Protein AF-A0A7K1W927-F1 (afdb_monomer)

Radius of gyration: 12.42 Å; Cα contacts (8 Å, |Δi|>4): 103; chains: 1; bounding box: 25×21×38 Å

Solvent-accessible surface area (backbone atoms only — not comparable to full-atom values): 3867 Å² total; per-residue (Å²): 131,87,80,82,75,81,44,62,73,34,74,44,44,32,40,29,48,31,99,72,79,77,67,48,74,33,43,34,36,24,59,82,77,44,80,45,42,36,32,78,92,77,74,40,74,72,73,82,46,92,67,52,80,40,75,47,79,51,84,83,134

Foldseek 3Di:
DDDDDLAAFDWWKKWFDFPDDDIDIWIWGQHRNDIWTADPVVRDTDPPPPRGPDMDTDDDD

Mean predicted aligned error: 7.15 Å

Secondary structure (DSSP, 8-state):
-------TT-EEEEEEE-SSS--EEEEEEEETTEEEEEETTTTEE----TT--EEEEEPP-

Sequence (61 aa):
MPTLRWGPGARVIVGAWPQKGISHYFNVANNDGEVVFLDFQSGKANPAANRYRNYYLMRTN

pLDDT: mean 74.47, std 12.88, range [45.19, 88.06]

Nearest PDB structures (foldseek):
  6vgu-assembly1_A  TM=5.574E-01  e=1.430E+00  Mus musculus
  4ckg-assembly1_A  TM=4.943E-01  e=1.430E+00  Homo sapiens
  9gwt-assembly1_P  TM=3.839E-01  e=9.775E+00  Homo sapiens

Structure (mmCIF, N/CA/C/O backbone):
data_AF-A0A7K1W927-F1
#
_entry.id   AF-A0A7K1W927-F1
#
loop_
_atom_site.group_PDB
_atom_site.id
_atom_site.type_symbol
_atom_site.label_atom_id
_atom_site.label_alt_id
_atom_site.label_comp_id
_atom_site.label_asym_id
_atom_site.label_entity_id
_atom_site.label_seq_id
_atom_site.pdbx_PDB_ins_code
_atom_site.Cartn_x
_atom_site.Cartn_y
_atom_site.Cartn_z
_atom_site.occupancy
_atom_site.B_iso_or_equiv
_atom_site.auth_seq_id
_atom_site.auth_comp_id
_atom_site.auth_asym_id
_atom_site.auth_atom_id
_atom_site.pdbx_PDB_model_num
ATOM 1 N N . MET A 1 1 ? -7.557 7.083 -26.581 1.00 45.19 1 MET A N 1
ATOM 2 C CA . MET A 1 1 ? -7.139 7.268 -25.172 1.00 45.19 1 MET A CA 1
ATOM 3 C C . MET A 1 1 ? -6.053 6.245 -24.878 1.00 45.19 1 MET A C 1
ATOM 5 O O . MET A 1 1 ? -6.267 5.099 -25.256 1.00 45.19 1 MET A O 1
ATOM 9 N N . PRO A 1 2 ? -4.890 6.603 -24.309 1.00 53.91 2 PRO A N 1
ATOM 10 C CA . PRO A 1 2 ? -3.852 5.613 -24.046 1.00 53.91 2 PRO A CA 1
ATOM 11 C C . PRO A 1 2 ? -4.324 4.662 -22.940 1.00 53.91 2 PRO A C 1
ATOM 13 O O . PRO A 1 2 ? -4.745 5.097 -21.868 1.00 53.91 2 PRO A O 1
ATOM 16 N N . THR A 1 3 ? -4.290 3.363 -23.217 1.00 54.03 3 THR A N 1
ATOM 17 C CA . THR A 1 3 ? -4.616 2.300 -22.265 1.00 54.03 3 THR A CA 1
ATOM 18 C C . THR A 1 3 ? -3.583 2.315 -21.137 1.00 54.03 3 THR A C 1
ATOM 20 O O . THR A 1 3 ? -2.399 2.069 -21.371 1.00 54.03 3 THR A O 1
ATOM 23 N N . LEU A 1 4 ? -4.014 2.632 -19.915 1.00 59.84 4 LEU A N 1
ATOM 24 C CA . LEU A 1 4 ? -3.176 2.573 -18.715 1.00 59.84 4 LEU A CA 1
ATOM 25 C C . LEU A 1 4 ? -2.745 1.124 -18.466 1.00 59.84 4 LEU A C 1
ATOM 27 O O . LEU A 1 4 ? -3.580 0.261 -18.196 1.00 59.84 4 LEU A O 1
ATOM 31 N N . ARG A 1 5 ? -1.441 0.851 -18.557 1.00 70.62 5 ARG A N 1
ATOM 32 C CA . ARG A 1 5 ? -0.883 -0.457 -18.207 1.00 70.62 5 ARG A CA 1
ATOM 33 C C . ARG A 1 5 ? -0.579 -0.468 -16.713 1.00 70.62 5 ARG A C 1
ATOM 35 O O . ARG A 1 5 ? 0.456 0.025 -16.287 1.00 70.62 5 ARG A O 1
ATOM 42 N N . TRP A 1 6 ? -1.473 -1.062 -15.930 1.00 74.06 6 TRP A N 1
ATOM 43 C CA . TRP A 1 6 ? -1.299 -1.341 -14.496 1.00 74.06 6 TRP A CA 1
ATOM 44 C C . TRP A 1 6 ? -0.313 -2.487 -14.231 1.00 74.06 6 TRP A C 1
ATOM 46 O O . TRP A 1 6 ? -0.490 -3.258 -13.293 1.00 74.06 6 TRP A O 1
ATOM 56 N N . GLY A 1 7 ? 0.675 -2.647 -15.110 1.00 81.56 7 GLY A N 1
ATOM 57 C CA . GLY A 1 7 ? 1.638 -3.733 -15.060 1.00 81.56 7 GLY A CA 1
ATOM 58 C C . GLY A 1 7 ? 2.675 -3.547 -13.952 1.00 81.56 7 GLY A C 1
ATOM 59 O O . GLY A 1 7 ? 2.588 -2.600 -13.162 1.00 81.56 7 GLY A O 1
ATOM 60 N N . PRO A 1 8 ? 3.671 -4.440 -13.914 1.00 86.75 8 PRO A N 1
ATOM 61 C CA . PRO A 1 8 ? 4.784 -4.351 -12.980 1.00 86.75 8 PRO A CA 1
ATOM 62 C C . PRO A 1 8 ? 5.404 -2.946 -12.933 1.00 86.75 8 PRO A C 1
ATOM 64 O O . PRO A 1 8 ? 5.601 -2.302 -13.965 1.00 86.75 8 PRO A O 1
ATOM 67 N N . GLY A 1 9 ? 5.672 -2.450 -11.725 1.00 84.56 9 GLY A N 1
ATOM 68 C CA . GLY A 1 9 ? 6.233 -1.122 -11.464 1.00 84.56 9 GLY A CA 1
ATOM 69 C C . GLY A 1 9 ? 5.211 0.018 -11.343 1.00 84.56 9 GLY A C 1
ATOM 70 O O . GLY A 1 9 ? 5.588 1.139 -10.980 1.00 84.56 9 GLY A O 1
ATOM 71 N N . ALA A 1 10 ? 3.922 -0.233 -11.605 1.00 88.00 10 ALA A N 1
ATOM 72 C CA . ALA A 1 10 ? 2.868 0.756 -11.380 1.00 88.00 10 ALA A CA 1
ATOM 73 C C . ALA A 1 10 ? 2.752 1.123 -9.888 1.00 88.00 10 ALA A C 1
ATOM 75 O O . ALA A 1 10 ? 2.868 0.263 -9.013 1.00 88.00 10 ALA A O 1
ATOM 76 N N . ARG A 1 11 ? 2.512 2.409 -9.598 1.00 87.94 11 ARG A N 1
ATOM 77 C CA . ARG A 1 11 ? 2.443 2.967 -8.237 1.00 87.94 11 ARG A CA 1
ATOM 78 C C . ARG A 1 11 ? 1.225 3.867 -8.087 1.00 87.94 11 ARG A C 1
ATOM 80 O O . ARG A 1 11 ? 0.936 4.654 -8.986 1.00 87.94 11 ARG A O 1
ATOM 87 N N . VAL A 1 12 ? 0.531 3.754 -6.958 1.00 85.94 12 VAL A N 1
ATOM 88 C CA . VAL A 1 12 ? -0.680 4.533 -6.658 1.00 85.94 12 VAL A CA 1
ATOM 89 C C . VAL A 1 12 ? -0.771 4.889 -5.178 1.00 85.94 12 VAL A C 1
ATOM 91 O O . VAL A 1 12 ? -0.087 4.301 -4.338 1.00 85.94 12 VAL A O 1
ATOM 94 N N . ILE A 1 13 ? -1.671 5.821 -4.863 1.00 86.44 13 ILE A N 1
ATOM 95 C CA . ILE A 1 13 ? -2.159 6.047 -3.502 1.00 86.44 13 ILE A CA 1
ATOM 96 C C . ILE A 1 13 ? -3.598 5.542 -3.426 1.00 86.44 13 ILE A C 1
ATOM 98 O O . ILE A 1 13 ? -4.430 5.842 -4.288 1.00 86.44 13 ILE A O 1
ATOM 102 N N . VAL A 1 14 ? -3.886 4.771 -2.383 1.00 87.06 14 VAL A N 1
ATOM 103 C CA . VAL A 1 14 ? -5.207 4.206 -2.120 1.00 87.06 14 VAL A CA 1
ATOM 104 C C . VAL A 1 14 ? -5.722 4.734 -0.798 1.00 87.06 14 VAL A C 1
ATOM 106 O O . VAL A 1 14 ? -5.064 4.569 0.224 1.00 87.06 14 VAL A O 1
ATOM 109 N N . GLY A 1 15 ? -6.911 5.325 -0.801 1.00 86.25 15 GLY A N 1
ATOM 110 C CA . GLY A 1 15 ? -7.659 5.530 0.431 1.00 86.25 15 GLY A CA 1
ATOM 111 C C . GLY A 1 15 ? -8.451 4.273 0.794 1.00 86.25 15 GLY A C 1
ATOM 112 O O . GLY A 1 15 ? -8.901 3.532 -0.083 1.00 86.25 15 GLY A O 1
ATOM 113 N N . ALA A 1 16 ? -8.645 4.033 2.081 1.00 85.31 16 ALA A N 1
ATOM 114 C CA . ALA A 1 16 ? -9.362 2.892 2.616 1.00 85.31 16 ALA A CA 1
ATOM 115 C C . ALA A 1 16 ? -10.395 3.338 3.656 1.00 85.31 16 ALA A C 1
ATOM 117 O O . ALA A 1 16 ? -10.056 3.995 4.643 1.00 85.31 16 ALA A O 1
ATOM 118 N N . TRP A 1 17 ? -11.656 2.941 3.460 1.00 83.88 17 TRP A N 1
ATOM 119 C CA . TRP A 1 17 ? -12.782 3.347 4.306 1.00 83.88 17 TRP A CA 1
ATOM 120 C C . TRP A 1 17 ? -13.437 2.124 4.943 1.00 83.88 17 TRP A C 1
ATOM 122 O O . TRP A 1 17 ? -14.193 1.399 4.283 1.00 83.88 17 TRP A O 1
ATOM 132 N N . PRO A 1 18 ? -13.160 1.855 6.227 1.00 81.38 18 PRO A N 1
ATOM 133 C CA . PRO A 1 18 ? -13.842 0.785 6.931 1.00 81.38 18 PRO A CA 1
ATOM 134 C C . PRO A 1 18 ? -15.304 1.175 7.200 1.00 81.38 18 PRO A C 1
ATOM 136 O O . PRO A 1 18 ? -15.623 2.350 7.357 1.00 81.38 18 PRO A O 1
ATOM 139 N N . GLN A 1 19 ? -16.195 0.188 7.344 1.00 81.31 19 GLN A N 1
ATOM 140 C CA . GLN A 1 19 ? -17.578 0.438 7.792 1.00 81.31 19 GLN A CA 1
ATOM 141 C C . GLN A 1 19 ? -17.642 0.975 9.235 1.00 81.31 19 GLN A C 1
ATOM 143 O O . GLN A 1 19 ? -18.614 1.619 9.618 1.00 81.31 19 GLN A O 1
ATOM 148 N N . LYS A 1 20 ? -16.607 0.712 10.046 1.00 79.12 20 LYS A N 1
ATOM 149 C CA . LYS A 1 20 ? -16.457 1.225 11.412 1.00 79.12 20 LYS A CA 1
ATOM 150 C C . LYS A 1 20 ? -14.984 1.514 11.715 1.00 79.12 20 LYS A C 1
ATOM 152 O O . LYS A 1 20 ? -14.126 0.646 11.537 1.00 79.12 20 LYS A O 1
ATOM 157 N N . GLY A 1 21 ? -14.689 2.704 12.240 1.00 79.19 21 GLY A N 1
ATOM 158 C CA . GLY A 1 21 ? -13.337 3.126 12.623 1.00 79.19 21 GLY A CA 1
ATOM 159 C C . GLY A 1 21 ? -12.785 4.279 11.787 1.00 79.19 21 GLY A C 1
ATOM 160 O O . GLY A 1 21 ? -13.547 5.050 11.218 1.00 79.19 21 GLY A O 1
ATOM 161 N N . ILE A 1 22 ? -11.455 4.393 11.753 1.00 82.69 22 ILE A N 1
ATOM 162 C CA . ILE A 1 22 ? -10.724 5.497 11.118 1.00 82.69 22 ILE A CA 1
ATOM 163 C C . ILE A 1 22 ? -10.330 5.092 9.692 1.00 82.69 22 ILE A C 1
ATOM 165 O O . ILE A 1 22 ? -9.879 3.967 9.478 1.00 82.69 22 ILE A O 1
ATOM 169 N N . SER A 1 23 ? -10.528 5.993 8.728 1.00 85.31 23 SER A N 1
ATOM 170 C CA . SER A 1 23 ? -10.063 5.842 7.344 1.00 85.31 23 SER A CA 1
ATOM 171 C C . SER A 1 23 ? -8.547 5.949 7.251 1.00 85.31 23 SER A C 1
ATOM 173 O O . SER A 1 23 ? -7.942 6.683 8.030 1.00 85.31 23 SER A O 1
ATOM 175 N N . HIS A 1 24 ? -7.941 5.299 6.262 1.00 86.31 24 HIS A N 1
ATOM 176 C CA . HIS A 1 24 ? -6.488 5.326 6.103 1.00 86.31 24 HIS A CA 1
ATOM 177 C C . HIS A 1 24 ? -6.051 5.494 4.648 1.00 86.31 24 HIS A C 1
ATOM 179 O O . HIS A 1 24 ? -6.826 5.198 3.743 1.00 86.31 24 HIS A O 1
ATOM 185 N N . TYR A 1 25 ? -4.824 5.958 4.424 1.00 86.62 25 TYR A N 1
ATOM 186 C CA . TYR A 1 25 ? -4.205 6.037 3.102 1.00 86.62 25 TYR A CA 1
ATOM 187 C C . T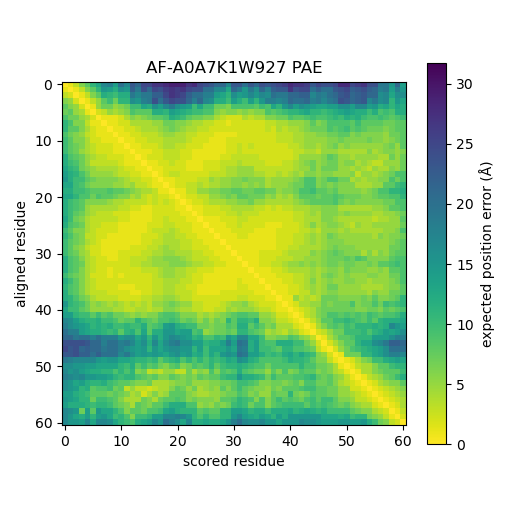YR A 1 25 ? -2.964 5.151 3.034 1.00 86.62 25 TYR A C 1
ATOM 189 O O . TYR A 1 25 ? -2.150 5.128 3.953 1.00 86.62 25 TYR A O 1
ATOM 197 N N . PHE A 1 26 ? -2.806 4.460 1.908 1.00 86.44 26 PHE A N 1
ATOM 198 C CA . PHE A 1 26 ? -1.686 3.569 1.634 1.00 86.44 26 PHE A CA 1
ATOM 199 C C . PHE A 1 26 ? -0.988 3.957 0.338 1.00 86.44 26 PHE A C 1
ATOM 201 O O . PHE A 1 26 ? -1.636 4.289 -0.657 1.00 86.44 26 PHE A O 1
ATOM 208 N N . ASN A 1 27 ? 0.334 3.821 0.323 1.00 87.62 27 ASN A N 1
ATOM 209 C CA . ASN A 1 27 ? 1.076 3.702 -0.924 1.00 87.62 27 ASN A CA 1
ATOM 210 C C . ASN A 1 27 ? 0.959 2.259 -1.410 1.00 87.62 27 ASN A C 1
ATOM 212 O O . ASN A 1 27 ? 1.076 1.326 -0.619 1.00 87.62 27 ASN A O 1
ATOM 216 N N . VAL A 1 28 ? 0.733 2.066 -2.704 1.00 86.06 28 VAL A N 1
ATOM 217 C CA . VAL A 1 28 ? 0.571 0.731 -3.281 1.00 86.06 28 VAL A CA 1
ATOM 218 C C . VAL A 1 28 ? 1.436 0.599 -4.522 1.00 86.06 28 VAL A C 1
ATOM 220 O O . VAL A 1 28 ? 1.500 1.518 -5.343 1.00 86.06 28 VAL A O 1
ATOM 223 N N . ALA A 1 29 ? 2.102 -0.544 -4.648 1.00 87.19 29 ALA A N 1
ATOM 224 C CA . ALA A 1 29 ? 2.927 -0.885 -5.796 1.00 87.19 29 ALA A CA 1
ATOM 225 C C . ALA A 1 29 ? 2.487 -2.221 -6.398 1.00 87.19 29 ALA A C 1
ATOM 227 O O . ALA A 1 29 ? 2.135 -3.147 -5.670 1.00 87.19 29 ALA A O 1
ATOM 228 N N . ASN A 1 30 ? 2.538 -2.314 -7.725 1.00 87.31 30 ASN A N 1
ATOM 229 C CA . ASN A 1 30 ? 2.528 -3.591 -8.425 1.00 87.31 30 ASN A CA 1
ATOM 230 C C . ASN A 1 30 ? 3.979 -4.090 -8.542 1.00 87.31 30 ASN A C 1
ATOM 232 O O . ASN A 1 30 ? 4.763 -3.531 -9.310 1.00 87.31 30 ASN A O 1
ATOM 236 N N . ASN A 1 31 ? 4.330 -5.112 -7.769 1.00 85.38 31 ASN A N 1
ATOM 237 C CA . ASN A 1 31 ? 5.611 -5.804 -7.799 1.00 85.38 31 ASN A CA 1
ATOM 238 C C . ASN A 1 31 ? 5.463 -7.103 -8.603 1.00 85.38 31 ASN A C 1
ATOM 240 O O . ASN A 1 31 ? 5.040 -8.119 -8.064 1.00 85.38 31 ASN A O 1
ATOM 244 N N . ASP A 1 32 ? 5.743 -7.054 -9.907 1.00 88.06 32 ASP A N 1
ATOM 245 C CA . ASP A 1 32 ? 5.683 -8.222 -10.802 1.00 88.06 32 ASP A CA 1
ATOM 246 C C . ASP A 1 32 ? 4.359 -9.017 -10.769 1.00 88.06 32 ASP A C 1
ATOM 248 O O . ASP A 1 32 ? 4.325 -10.232 -10.939 1.00 88.06 32 ASP A O 1
ATOM 252 N N . GLY A 1 33 ? 3.236 -8.319 -10.590 1.00 84.56 33 GLY A N 1
ATOM 253 C CA . GLY A 1 33 ? 1.892 -8.896 -10.498 1.00 84.56 33 GLY A CA 1
ATOM 254 C C . GLY A 1 33 ? 1.362 -9.007 -9.068 1.00 84.56 33 GLY A C 1
ATOM 255 O O . GLY A 1 33 ? 0.153 -9.153 -8.884 1.00 84.56 33 GLY A O 1
ATOM 256 N N . GLU A 1 34 ? 2.221 -8.872 -8.057 1.00 84.94 34 GLU A N 1
ATOM 257 C CA . GLU A 1 34 ? 1.818 -8.792 -6.656 1.00 84.94 34 GLU A CA 1
ATOM 258 C C . GLU A 1 34 ? 1.487 -7.345 -6.268 1.00 84.94 34 GLU A C 1
ATOM 260 O O . GLU A 1 34 ? 2.297 -6.433 -6.427 1.00 84.94 34 GLU A O 1
ATOM 265 N N . VAL A 1 35 ? 0.291 -7.113 -5.728 1.00 84.75 35 VAL A N 1
ATOM 266 C CA . VAL A 1 35 ? -0.110 -5.788 -5.238 1.00 84.75 35 VAL A CA 1
ATOM 267 C C . VAL A 1 35 ? 0.277 -5.648 -3.769 1.00 84.75 35 VAL A C 1
ATOM 269 O O . VAL A 1 35 ? -0.338 -6.255 -2.894 1.00 84.75 35 VAL A O 1
ATOM 272 N N . VAL A 1 36 ? 1.271 -4.806 -3.494 1.00 84.94 36 VAL A N 1
ATOM 273 C CA . VAL A 1 36 ? 1.827 -4.596 -2.153 1.00 84.94 36 VAL A CA 1
ATOM 274 C C . VAL A 1 36 ? 1.352 -3.263 -1.582 1.00 84.94 36 VAL A C 1
ATOM 276 O O . VAL A 1 36 ? 1.560 -2.212 -2.188 1.00 84.94 36 VAL A O 1
ATOM 279 N N . PHE A 1 37 ? 0.756 -3.300 -0.387 1.00 84.69 37 PHE A N 1
ATOM 280 C CA . PHE A 1 37 ? 0.375 -2.114 0.385 1.00 84.69 37 PHE A CA 1
ATOM 281 C C . PHE A 1 37 ? 1.486 -1.743 1.366 1.00 84.69 37 PHE A C 1
ATOM 283 O O . PHE A 1 37 ? 1.913 -2.568 2.176 1.00 84.69 37 PHE A O 1
ATOM 290 N N . LEU A 1 38 ? 1.912 -0.486 1.326 1.00 83.50 38 LEU A N 1
ATOM 291 C CA . LEU A 1 38 ? 2.968 0.079 2.153 1.00 83.50 38 LEU A CA 1
ATOM 292 C C . LEU A 1 38 ? 2.365 1.130 3.091 1.00 83.50 38 LEU A C 1
ATOM 294 O O . LEU A 1 38 ? 1.773 2.111 2.631 1.00 83.50 38 LEU A O 1
ATOM 298 N N . ASP A 1 39 ? 2.536 0.937 4.400 1.00 84.81 39 ASP A N 1
ATOM 299 C CA . ASP A 1 39 ? 2.217 1.947 5.413 1.00 84.81 39 ASP A CA 1
ATOM 300 C C . ASP A 1 39 ? 3.499 2.477 6.038 1.00 84.81 39 ASP A C 1
ATOM 302 O O . ASP A 1 39 ? 4.096 1.878 6.940 1.00 84.81 39 ASP A O 1
ATOM 306 N N . PHE A 1 40 ? 3.894 3.645 5.551 1.00 76.44 40 PHE A N 1
ATOM 307 C CA . PHE A 1 40 ? 5.089 4.344 5.988 1.00 76.44 40 PHE A CA 1
ATOM 308 C C . PHE A 1 40 ? 4.979 4.926 7.403 1.00 76.44 40 PHE A C 1
ATOM 310 O O . PHE A 1 40 ? 6.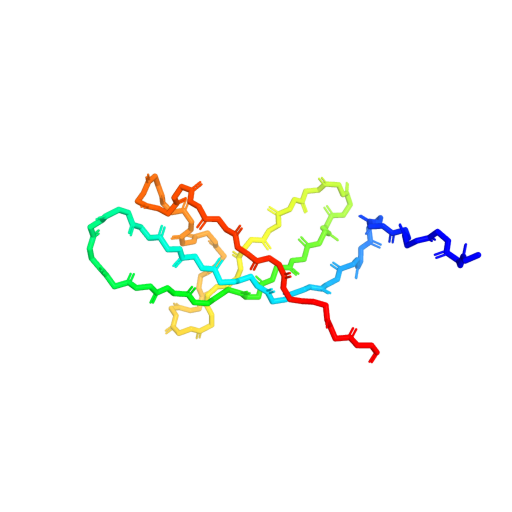015 5.239 7.981 1.00 76.44 40 PHE A O 1
ATOM 317 N N . GLN A 1 41 ? 3.783 5.024 8.002 1.00 81.19 41 GLN A N 1
ATOM 318 C CA . GLN A 1 41 ? 3.668 5.392 9.420 1.00 81.19 41 GLN A CA 1
ATOM 319 C C . GLN A 1 41 ? 4.157 4.257 10.323 1.00 81.19 41 GLN A C 1
ATOM 321 O O . GLN A 1 41 ? 4.704 4.506 11.393 1.00 81.19 41 GLN A O 1
ATOM 326 N N . SER A 1 42 ? 3.966 3.010 9.888 1.00 74.00 42 SER A N 1
ATOM 327 C CA . SER A 1 42 ? 4.387 1.821 10.637 1.00 74.00 42 SER A CA 1
ATOM 328 C C . SER A 1 42 ? 5.716 1.225 10.164 1.00 74.00 42 SER A C 1
ATOM 330 O O . SER A 1 42 ? 6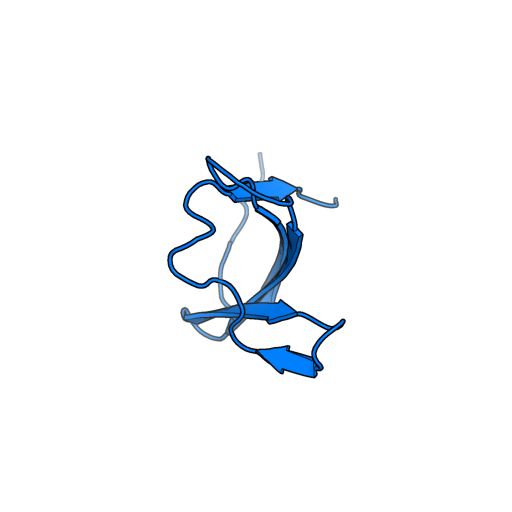.293 0.392 10.864 1.00 74.00 42 SER A O 1
ATOM 332 N N . GLY A 1 43 ? 6.185 1.609 8.972 1.00 66.56 43 GLY A N 1
ATOM 333 C CA . GLY A 1 43 ? 7.358 1.021 8.321 1.00 66.56 43 GLY A CA 1
ATOM 334 C C . GLY A 1 43 ? 7.145 -0.421 7.846 1.00 66.56 43 GLY A C 1
ATOM 335 O O . GLY A 1 43 ? 8.116 -1.108 7.537 1.00 66.56 43 GLY A O 1
ATOM 336 N N . LYS A 1 44 ? 5.896 -0.904 7.806 1.00 61.31 44 LYS A N 1
ATOM 337 C CA . LYS A 1 44 ? 5.558 -2.281 7.428 1.00 61.31 44 LYS A CA 1
ATOM 338 C C . LYS A 1 44 ? 4.834 -2.313 6.085 1.00 61.31 44 LYS A C 1
ATOM 340 O O . LYS A 1 44 ? 3.885 -1.564 5.845 1.00 61.31 44 LYS A O 1
ATOM 345 N N . ALA A 1 45 ? 5.265 -3.231 5.224 1.00 56.03 45 ALA A N 1
ATOM 346 C CA . ALA A 1 45 ? 4.429 -3.728 4.143 1.00 56.03 45 ALA A CA 1
ATOM 347 C C . ALA A 1 45 ? 3.358 -4.630 4.774 1.00 56.03 45 ALA A C 1
ATOM 349 O O . ALA A 1 45 ? 3.689 -5.452 5.625 1.00 56.03 45 ALA A O 1
ATOM 350 N N . ASN A 1 46 ? 2.103 -4.471 4.364 1.00 62.72 46 ASN A N 1
ATOM 351 C CA . ASN A 1 46 ? 0.906 -5.163 4.867 1.00 62.72 46 ASN A CA 1
ATOM 352 C C . ASN A 1 46 ? 0.199 -4.586 6.124 1.00 62.72 46 ASN A C 1
ATOM 354 O O . ASN A 1 46 ? 0.306 -5.123 7.227 1.00 62.72 46 ASN A O 1
ATOM 358 N N . PRO A 1 47 ? -0.638 -3.550 5.944 1.00 58.91 47 PRO A N 1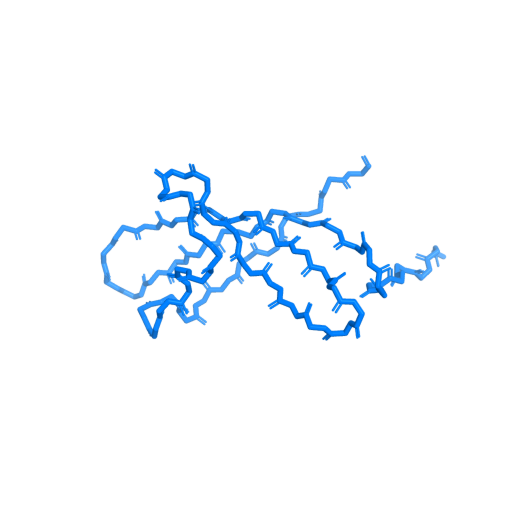
ATOM 359 C CA . PRO A 1 47 ? -1.563 -3.038 6.960 1.00 58.91 47 PRO A CA 1
ATOM 360 C C . PRO A 1 47 ? -3.033 -3.126 6.516 1.00 58.91 47 PRO A C 1
ATOM 362 O O . PRO A 1 47 ? -3.937 -2.734 7.259 1.00 58.91 47 PRO A O 1
ATOM 365 N N . ALA A 1 48 ? -3.291 -3.665 5.319 1.00 56.59 48 ALA A N 1
ATOM 366 C CA . ALA A 1 48 ? -4.610 -3.917 4.756 1.00 56.59 48 ALA A CA 1
ATOM 367 C C . ALA A 1 48 ? -5.245 -5.141 5.440 1.00 56.59 48 ALA A C 1
ATOM 369 O O . ALA A 1 48 ? -5.620 -6.127 4.818 1.00 56.59 48 ALA A O 1
ATOM 370 N N . ALA A 1 49 ? -5.331 -5.091 6.768 1.00 54.06 49 ALA A N 1
ATOM 371 C CA . ALA A 1 49 ? -6.091 -6.040 7.552 1.00 54.06 49 ALA A CA 1
ATOM 372 C C . ALA A 1 49 ? -7.548 -6.055 7.066 1.00 54.06 49 ALA A C 1
ATOM 374 O O . ALA A 1 49 ? -8.062 -5.028 6.617 1.00 5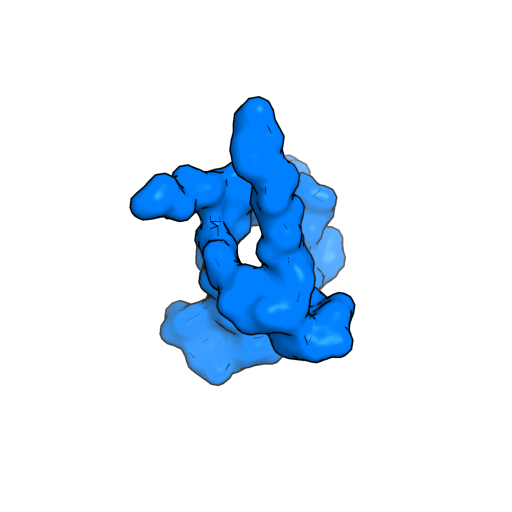4.06 49 ALA A O 1
ATOM 375 N N . ASN A 1 50 ? -8.239 -7.181 7.289 1.00 61.59 50 ASN A N 1
ATOM 376 C CA . ASN A 1 50 ? -9.676 -7.441 7.055 1.00 61.59 50 ASN A CA 1
ATOM 377 C C . ASN A 1 50 ? -10.659 -6.296 7.416 1.00 61.59 50 ASN A C 1
ATOM 379 O O . ASN A 1 50 ? -11.840 -6.348 7.059 1.00 61.59 50 ASN A O 1
ATOM 383 N N . ARG A 1 51 ? -10.187 -5.298 8.170 1.00 64.06 51 ARG A N 1
ATOM 384 C CA . ARG A 1 51 ? -10.855 -4.055 8.555 1.00 64.06 51 A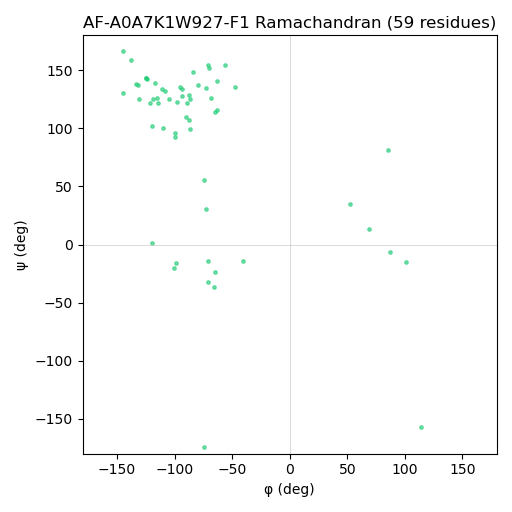RG A CA 1
ATOM 385 C C . ARG A 1 51 ? -11.144 -3.123 7.373 1.00 64.06 51 ARG A C 1
ATOM 387 O O . ARG A 1 51 ? -12.178 -2.460 7.379 1.00 64.06 51 ARG A O 1
ATOM 394 N N . TYR A 1 52 ? -10.260 -3.057 6.383 1.00 65.94 52 TYR A N 1
ATOM 395 C CA . TYR A 1 52 ? -10.383 -2.158 5.238 1.00 65.94 52 TYR A CA 1
ATOM 396 C C . TYR A 1 52 ? -10.930 -2.936 4.042 1.00 65.94 52 TYR A C 1
ATOM 398 O O . TYR A 1 52 ? -10.196 -3.636 3.364 1.00 65.94 52 TYR A O 1
ATOM 406 N N . ARG A 1 53 ? -12.248 -2.881 3.822 1.00 61.84 5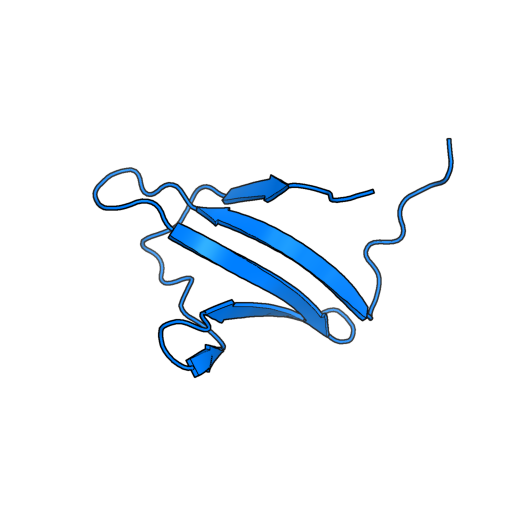3 ARG A N 1
ATOM 407 C CA . ARG A 1 53 ? -12.906 -3.634 2.733 1.00 61.84 53 ARG A CA 1
ATOM 408 C C . ARG A 1 53 ? -13.214 -2.789 1.503 1.00 61.84 53 ARG A C 1
ATOM 410 O O . ARG A 1 53 ? -13.394 -3.339 0.424 1.00 61.84 53 ARG A O 1
ATOM 417 N N . ASN A 1 54 ? -13.264 -1.469 1.671 1.00 69.50 54 ASN A N 1
ATOM 418 C CA . ASN A 1 54 ? -13.571 -0.529 0.602 1.00 69.50 54 ASN A CA 1
ATOM 419 C C . ASN A 1 54 ? -12.348 0.343 0.338 1.00 69.50 54 ASN A C 1
ATOM 421 O O . ASN A 1 54 ? -11.834 0.981 1.263 1.00 69.50 54 ASN A O 1
ATOM 425 N N . TYR A 1 55 ? -11.921 0.382 -0.920 1.00 65.06 55 TYR A N 1
ATOM 426 C CA . TYR A 1 55 ? -10.744 1.113 -1.368 1.00 65.06 55 TYR A CA 1
ATOM 427 C C . TYR A 1 55 ? -11.110 2.093 -2.480 1.00 65.06 55 TYR A C 1
ATOM 429 O O . TYR A 1 55 ? -11.921 1.777 -3.349 1.00 65.06 55 TYR A O 1
ATOM 437 N N . TYR A 1 56 ? -10.478 3.264 -2.472 1.00 64.75 56 TYR A N 1
ATOM 438 C CA . TYR A 1 56 ? -10.552 4.243 -3.554 1.00 64.75 56 TYR A CA 1
ATOM 439 C C . TYR A 1 56 ? -9.143 4.517 -4.070 1.00 64.75 56 TYR A C 1
ATOM 441 O O . TYR A 1 56 ? -8.271 4.931 -3.305 1.00 64.75 56 TYR A O 1
ATOM 449 N N . LEU A 1 57 ? -8.915 4.287 -5.362 1.00 62.22 57 LEU A N 1
ATOM 450 C CA . LEU A 1 57 ? -7.640 4.574 -6.017 1.00 62.22 57 LEU A CA 1
ATOM 451 C C . LEU A 1 57 ? -7.647 6.005 -6.552 1.00 62.22 57 LEU A C 1
ATOM 453 O O . LEU A 1 57 ? -8.468 6.348 -7.402 1.00 62.22 57 LEU A O 1
ATOM 457 N N . MET A 1 58 ? -6.693 6.818 -6.101 1.00 56.59 58 MET A N 1
ATOM 458 C CA . MET A 1 58 ? -6.424 8.121 -6.703 1.00 56.59 58 MET A CA 1
ATOM 459 C C . MET A 1 58 ? -5.251 7.997 -7.672 1.00 56.59 58 MET A C 1
ATOM 461 O O . MET A 1 58 ? -4.154 7.577 -7.302 1.00 56.59 58 MET 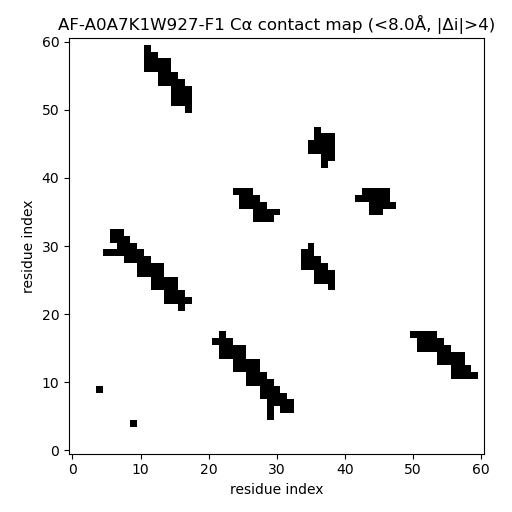A O 1
ATOM 465 N N . ARG A 1 59 ? -5.489 8.372 -8.931 1.00 59.56 59 ARG A N 1
ATOM 466 C CA . ARG A 1 59 ? -4.440 8.503 -9.943 1.00 59.56 59 ARG A CA 1
ATOM 467 C C . ARG A 1 59 ? -3.853 9.909 -9.873 1.00 59.56 59 ARG A C 1
ATOM 469 O O . ARG A 1 59 ? -4.590 10.884 -9.980 1.00 59.56 59 ARG A O 1
ATOM 476 N N . THR A 1 60 ? -2.533 10.00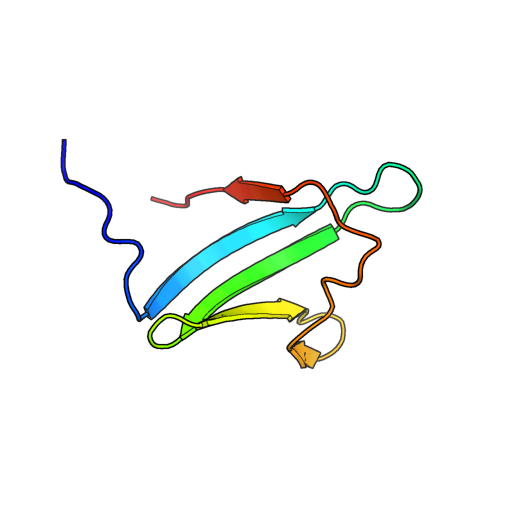1 -9.783 1.00 49.28 60 THR A N 1
ATOM 477 C CA . THR A 1 60 ? -1.789 11.223 -10.109 1.00 49.28 60 THR A CA 1
ATOM 478 C C . THR A 1 60 ? -1.348 11.142 -11.575 1.00 49.28 60 THR A C 1
ATOM 480 O O . THR A 1 60 ? -0.938 10.069 -12.025 1.00 49.28 60 THR A O 1
ATOM 483 N N . ASN A 1 61 ? -1.530 12.224 -12.338 1.00 50.91 61 ASN A N 1
ATOM 484 C CA . ASN A 1 61 ? -1.144 12.303 -13.755 1.00 50.91 61 ASN A CA 1
ATOM 485 C C . ASN A 1 61 ? 0.351 12.541 -13.931 1.00 50.91 61 ASN A C 1
ATOM 487 O O . ASN A 1 61 ? 0.918 13.272 -13.090 1.00 50.91 61 ASN A O 1
#